Protein AF-A0A8J9YSM3-F1 (afdb_monomer)

Organism: Branchiostoma lanceolatum (NCBI:txid7740)

pLDDT: mean 72.9, std 22.89, range [34.34, 95.88]

Mean predicted aligned error: 15.98 Å

InterPro domains:
  IPR029274 Protein of unknown function DUF4615 [PF15393] (49-117)
  IPR029274 Protein of unknown function DUF4615 [PTHR13602] (4-119)

Nearest PDB structures (foldseek):
  5lnk-assembly1_f  TM=2.840E-01  e=9.820E+00  Ovis aries

Secondary structure (DSSP, 8-state):
--------------------------------------S------HHHHHHHHHHHHHHHHHHHHHHS---HHHHHHHHHHHHHHH-TTS-HHHHHHHHHHHHSSHHHHHHHHHHHHHHTTS---

Sequence (125 aa):
MADAGAGGGKSGNKNRRRREKEKKKKLQQGATTSGAQDEDVEEESPVARFERELTWCVDQLEAGLQNMKPDDKQMRDTMKILHTLKSPKASMPKKRQMMWAVFGDYRKKILEEERKSKQGGNSSI

Radius of gyration: 25.71 Å; Cα contacts (8 Å, |Δi|>4): 28; chains: 1; bounding box: 37×106×42 Å

Structure (mmCIF, N/CA/C/O backbone):
data_AF-A0A8J9YSM3-F1
#
_entry.id   AF-A0A8J9YSM3-F1
#
loop_
_atom_site.group_PDB
_atom_site.id
_atom_site.type_symbol
_atom_site.label_atom_id
_atom_site.label_alt_id
_atom_site.label_comp_id
_atom_site.label_asym_id
_atom_site.label_entity_id
_atom_site.label_seq_id
_atom_site.pdbx_PDB_ins_code
_atom_site.Cartn_x
_atom_site.Cartn_y
_atom_site.Cartn_z
_atom_site.occupancy
_atom_site.B_iso_or_equiv
_atom_site.auth_seq_id
_atom_site.auth_comp_id
_atom_site.auth_asym_id
_atom_site.auth_atom_id
_atom_site.pdbx_PDB_model_num
ATOM 1 N N . MET A 1 1 ? -24.430 -70.426 13.041 1.00 37.91 1 MET A N 1
ATOM 2 C CA . MET A 1 1 ? -23.151 -70.711 12.354 1.00 37.91 1 MET A CA 1
ATOM 3 C C . MET A 1 1 ? -22.760 -69.408 11.662 1.00 37.91 1 MET A C 1
ATOM 5 O O . MET A 1 1 ? -23.412 -69.057 10.697 1.00 37.91 1 MET A O 1
ATOM 9 N N . ALA A 1 2 ? -22.111 -68.465 12.346 1.00 46.62 2 ALA A N 1
ATOM 10 C CA . ALA A 1 2 ? -20.670 -68.390 12.622 1.00 46.62 2 ALA A CA 1
ATOM 11 C C . ALA A 1 2 ? -19.838 -68.271 11.333 1.00 46.62 2 ALA A C 1
ATOM 13 O O . ALA A 1 2 ? -19.549 -69.290 10.721 1.00 46.62 2 ALA A O 1
ATOM 14 N N . ASP A 1 3 ? -19.448 -67.046 10.971 1.00 42.88 3 ASP A N 1
ATOM 15 C CA . ASP A 1 3 ? -18.086 -66.763 10.509 1.00 42.88 3 ASP A CA 1
ATOM 16 C C . ASP A 1 3 ? -17.712 -65.300 10.799 1.00 42.88 3 ASP A C 1
ATOM 18 O O . ASP A 1 3 ? -18.538 -64.389 10.703 1.00 42.88 3 ASP A O 1
ATOM 22 N N . ALA A 1 4 ? -16.476 -65.123 11.250 1.00 47.31 4 ALA A N 1
ATOM 23 C CA . ALA A 1 4 ? -15.889 -63.911 11.789 1.00 47.31 4 ALA A CA 1
ATOM 24 C C . ALA A 1 4 ? -14.871 -63.333 10.798 1.00 47.31 4 ALA A C 1
ATOM 26 O O . ALA A 1 4 ? -14.100 -64.068 10.197 1.00 47.31 4 ALA A O 1
ATOM 27 N N . GLY A 1 5 ? -14.780 -62.005 10.704 1.00 41.50 5 GLY A N 1
ATOM 28 C CA . GLY A 1 5 ? -13.745 -61.341 9.909 1.00 41.50 5 GLY A CA 1
ATOM 29 C C . GLY A 1 5 ? -13.381 -59.974 10.471 1.00 41.50 5 GLY A C 1
ATOM 30 O O . GLY A 1 5 ? -13.960 -58.963 10.088 1.00 41.50 5 GLY A O 1
ATOM 31 N N . ALA A 1 6 ? -12.426 -59.951 11.401 1.00 47.03 6 ALA A N 1
ATOM 32 C CA . ALA A 1 6 ? -11.780 -58.745 11.907 1.00 47.03 6 ALA A CA 1
ATOM 33 C C . ALA A 1 6 ? -10.774 -58.175 10.888 1.00 47.03 6 ALA A C 1
ATOM 35 O O . ALA A 1 6 ? -10.077 -58.925 10.211 1.00 47.03 6 ALA A O 1
ATOM 36 N N . GLY A 1 7 ? -10.631 -56.848 10.843 1.00 39.84 7 GLY A N 1
ATOM 37 C CA . GLY A 1 7 ? -9.596 -56.178 10.053 1.00 39.84 7 GLY A CA 1
ATOM 38 C C . GLY A 1 7 ? -9.522 -54.680 10.337 1.00 39.84 7 GLY A C 1
ATOM 39 O O . GLY A 1 7 ? -10.133 -53.877 9.640 1.00 39.84 7 GLY A O 1
ATOM 40 N N . GLY A 1 8 ? -8.786 -54.300 11.384 1.00 34.34 8 GLY A N 1
ATOM 41 C CA . GLY A 1 8 ? -8.423 -52.910 11.661 1.00 34.34 8 GLY A CA 1
ATOM 42 C C . GLY A 1 8 ? -7.336 -52.402 10.706 1.00 34.34 8 GLY A C 1
ATOM 43 O O . GLY A 1 8 ? -6.424 -53.138 10.343 1.00 34.34 8 GLY A O 1
ATOM 44 N N . GLY A 1 9 ? -7.405 -51.123 10.332 1.00 37.62 9 GLY A N 1
ATOM 45 C CA . GLY A 1 9 ? -6.437 -50.488 9.436 1.00 37.62 9 GLY A CA 1
ATOM 46 C C . GLY A 1 9 ? -6.459 -48.967 9.554 1.00 37.62 9 GLY A C 1
ATOM 47 O O . GLY A 1 9 ? -7.136 -48.264 8.814 1.00 37.62 9 GLY A O 1
ATOM 48 N N .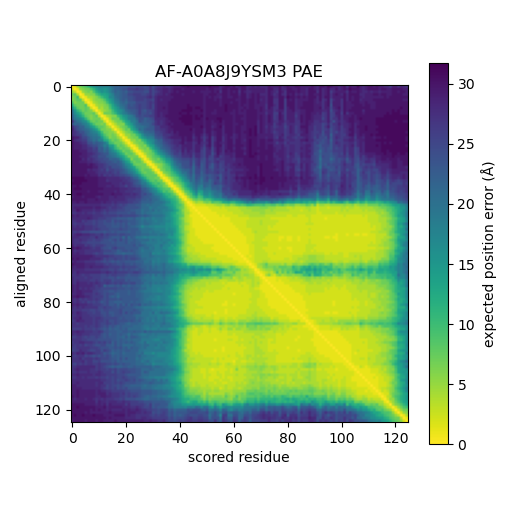 LYS A 1 10 ? -5.715 -48.468 10.536 1.00 37.78 10 LYS A N 1
ATOM 49 C CA . LYS A 1 10 ? -5.499 -47.066 10.907 1.00 37.78 10 LYS A CA 1
ATOM 50 C C . LYS A 1 10 ? -4.821 -46.298 9.756 1.00 37.78 10 LYS A C 1
ATOM 52 O O . LYS A 1 10 ? -3.642 -46.514 9.505 1.00 37.78 10 LYS A O 1
ATOM 57 N N . SER A 1 11 ? -5.521 -45.371 9.099 1.00 39.97 11 SER A N 1
ATOM 58 C CA . SER A 1 11 ? -4.931 -44.491 8.074 1.00 39.97 11 SER A CA 1
ATOM 59 C C . SER A 1 11 ? -4.769 -43.071 8.607 1.00 39.97 11 SER A C 1
ATOM 61 O O . SER A 1 11 ? -5.648 -42.225 8.473 1.00 39.97 11 SER A O 1
ATOM 63 N N . GLY A 1 12 ? -3.623 -42.806 9.231 1.00 38.81 12 GLY A N 1
ATOM 64 C CA . GLY A 1 12 ? -3.106 -41.450 9.364 1.00 38.81 12 GLY A CA 1
ATOM 65 C C . GLY A 1 12 ? -2.095 -41.207 8.253 1.00 38.81 12 GLY A C 1
ATOM 66 O O . GLY A 1 12 ? -1.070 -41.881 8.235 1.00 38.81 12 GLY A O 1
ATOM 67 N N . ASN A 1 13 ? -2.333 -40.236 7.365 1.00 41.53 13 ASN A N 1
ATOM 68 C CA . ASN A 1 13 ? -1.268 -39.725 6.506 1.00 41.53 13 ASN A CA 1
ATOM 69 C C . ASN A 1 13 ? -1.167 -38.199 6.577 1.00 41.53 13 ASN A C 1
ATOM 71 O O . ASN A 1 13 ? -2.066 -37.446 6.209 1.00 41.53 13 ASN A O 1
ATOM 75 N N . LYS A 1 14 ? -0.018 -37.771 7.096 1.00 47.62 14 LYS A N 1
ATOM 76 C CA . LYS A 1 14 ? 0.453 -36.399 7.245 1.00 47.62 14 LYS A CA 1
ATOM 77 C C . LYS A 1 14 ? 0.949 -35.910 5.881 1.00 47.62 14 LYS A C 1
ATOM 79 O O . LYS A 1 14 ? 2.106 -36.154 5.567 1.00 47.62 14 LYS A O 1
ATOM 84 N N . ASN A 1 15 ? 0.159 -35.163 5.107 1.00 45.91 15 ASN A N 1
ATOM 85 C CA . ASN A 1 15 ? 0.690 -34.476 3.918 1.00 45.91 15 ASN A CA 1
ATOM 86 C C . ASN A 1 15 ? 0.828 -32.970 4.144 1.00 45.91 15 ASN A C 1
ATOM 88 O O . ASN A 1 15 ? 0.079 -32.121 3.672 1.00 45.91 15 ASN A O 1
ATOM 92 N N . ARG A 1 16 ? 1.865 -32.667 4.922 1.00 46.47 16 ARG A N 1
ATOM 93 C CA . ARG A 1 16 ? 2.494 -31.362 5.069 1.00 46.47 16 ARG A CA 1
ATOM 94 C C . ARG A 1 16 ? 3.512 -31.208 3.929 1.00 46.47 16 ARG A C 1
ATOM 96 O O . ARG A 1 16 ? 4.463 -31.973 3.881 1.00 46.47 16 ARG A O 1
ATOM 103 N N . ARG A 1 17 ? 3.377 -30.126 3.146 1.00 50.09 17 ARG A N 1
ATOM 104 C CA . ARG A 1 17 ? 4.428 -29.451 2.342 1.00 50.09 17 ARG A CA 1
ATOM 105 C C . ARG A 1 17 ? 4.952 -30.168 1.081 1.00 50.09 17 ARG A C 1
ATOM 107 O O . ARG A 1 17 ? 5.794 -31.042 1.203 1.00 50.09 17 ARG A O 1
ATOM 114 N N . ARG A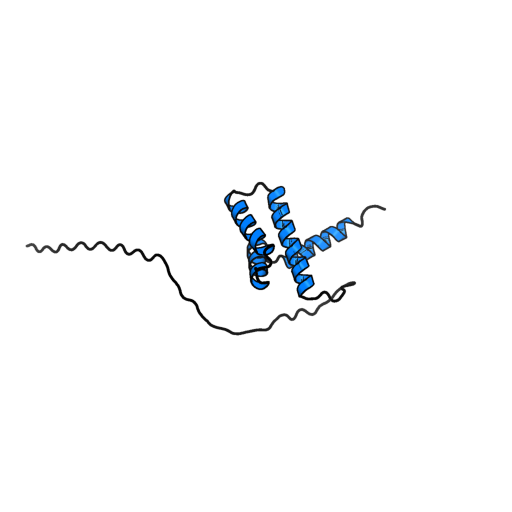 1 18 ? 4.668 -29.596 -0.103 1.00 49.22 18 ARG A N 1
ATOM 115 C CA . ARG A 1 18 ? 5.626 -28.908 -1.020 1.00 49.22 18 ARG A CA 1
ATOM 116 C C . ARG A 1 18 ? 5.193 -28.992 -2.503 1.00 49.22 18 ARG A C 1
ATOM 118 O O . ARG A 1 18 ? 5.240 -30.059 -3.082 1.00 49.22 18 ARG A O 1
ATOM 125 N N . ARG A 1 19 ? 5.017 -27.799 -3.100 1.00 47.50 19 ARG A N 1
ATOM 126 C CA . ARG A 1 19 ? 5.701 -27.312 -4.326 1.00 47.50 19 ARG A CA 1
ATOM 127 C C . ARG A 1 19 ? 5.236 -27.808 -5.714 1.00 47.50 19 ARG A C 1
ATOM 129 O O . ARG A 1 19 ? 5.685 -28.843 -6.162 1.00 47.50 19 ARG A O 1
ATOM 136 N N . GLU A 1 20 ? 4.577 -26.904 -6.446 1.00 49.50 20 GLU A N 1
ATOM 137 C CA . GLU A 1 20 ? 4.619 -26.677 -7.915 1.00 49.50 20 GLU A CA 1
ATOM 138 C C . GLU A 1 20 ? 3.963 -25.289 -8.123 1.00 49.50 20 GLU A C 1
ATOM 140 O O . GLU A 1 20 ? 2.891 -25.059 -7.582 1.00 49.50 20 GLU A O 1
ATOM 145 N N . LYS A 1 21 ? 4.510 -24.203 -8.691 1.00 48.06 21 LYS A N 1
ATOM 146 C CA . LYS A 1 21 ? 5.530 -23.925 -9.717 1.00 48.06 21 LYS A CA 1
ATOM 147 C C . LYS A 1 21 ? 5.223 -24.536 -11.091 1.00 48.06 21 LYS A C 1
ATOM 149 O O . LYS A 1 21 ? 5.851 -25.506 -11.462 1.00 48.06 21 LYS A O 1
ATOM 154 N N . GLU A 1 22 ? 4.342 -23.887 -11.860 1.00 45.22 22 GLU A N 1
ATOM 155 C CA . GLU A 1 22 ? 4.678 -23.144 -13.096 1.00 45.22 22 GLU A CA 1
ATOM 156 C C . GLU A 1 22 ? 3.519 -23.051 -14.120 1.00 45.22 22 GLU A C 1
ATOM 158 O O . GLU A 1 22 ? 2.848 -24.024 -14.425 1.00 45.22 22 GLU A O 1
ATOM 163 N N . LYS A 1 23 ? 3.438 -21.862 -14.745 1.00 43.06 23 LYS A N 1
ATOM 164 C CA . LYS A 1 23 ? 3.107 -21.584 -16.162 1.00 43.06 23 LYS A CA 1
ATOM 165 C C . LYS A 1 23 ? 1.682 -21.787 -16.704 1.00 43.06 23 LYS A C 1
ATOM 167 O O . LYS A 1 23 ? 1.257 -22.896 -16.995 1.00 43.06 23 LYS A O 1
ATOM 172 N N . LYS A 1 24 ? 1.083 -20.647 -17.091 1.00 48.28 24 LYS A N 1
ATOM 173 C CA . LYS A 1 24 ? 0.536 -20.293 -18.435 1.00 48.28 24 LYS A CA 1
ATOM 174 C C . LYS A 1 24 ? -0.046 -18.863 -18.332 1.00 48.28 24 LYS A C 1
ATOM 176 O O . LYS A 1 24 ? -1.007 -18.663 -17.612 1.00 48.28 24 LYS A O 1
ATOM 181 N N . LYS A 1 25 ? 0.680 -17.787 -18.668 1.00 43.56 25 LYS A N 1
ATOM 182 C CA . LYS A 1 25 ? 0.919 -17.135 -19.981 1.00 43.56 25 LYS A CA 1
ATOM 183 C C . LYS A 1 25 ? -0.371 -16.684 -20.708 1.00 43.56 25 LYS A C 1
ATOM 185 O O . LYS A 1 25 ? -1.155 -17.551 -21.073 1.00 43.56 25 LYS A O 1
ATOM 190 N N . LYS A 1 26 ? -0.407 -15.374 -21.067 1.00 38.97 26 LYS A N 1
ATOM 191 C CA . LYS A 1 26 ? -1.190 -14.697 -22.150 1.00 38.97 26 LYS A CA 1
ATOM 192 C C . LYS A 1 26 ? -2.571 -14.157 -21.671 1.00 38.97 26 LYS A C 1
ATOM 194 O O . LYS A 1 26 ? -3.275 -14.914 -21.030 1.00 38.97 26 LYS A O 1
ATOM 199 N N . LEU A 1 27 ? -3.052 -12.912 -21.850 1.00 45.50 27 LEU A N 1
ATOM 200 C CA . LEU A 1 27 ? -2.768 -11.676 -22.623 1.00 45.50 27 LEU A CA 1
ATOM 201 C C . LEU A 1 27 ? -3.129 -10.466 -21.715 1.00 45.50 27 LEU A C 1
ATOM 203 O O . LEU A 1 27 ? -3.992 -10.607 -20.862 1.00 45.50 27 LEU A O 1
ATOM 207 N N . GLN A 1 28 ? -2.435 -9.327 -21.658 1.00 45.09 28 GLN A N 1
ATOM 208 C CA . GLN A 1 28 ? -2.349 -8.208 -22.610 1.00 45.09 28 GLN A CA 1
ATOM 209 C C . GLN A 1 28 ? -3.689 -7.656 -23.153 1.00 45.09 28 GLN A C 1
ATOM 211 O O . GLN A 1 28 ? -4.344 -8.300 -23.959 1.00 45.09 28 GLN A O 1
ATOM 216 N N . GLN A 1 29 ? -3.927 -6.386 -22.789 1.00 43.88 29 GLN A N 1
ATOM 217 C CA . GLN A 1 29 ? -4.727 -5.337 -23.446 1.00 43.88 29 GLN A CA 1
ATOM 218 C C . GLN A 1 29 ? -6.181 -5.140 -22.992 1.00 43.88 29 GLN A C 1
ATOM 220 O O . GLN A 1 29 ? -6.998 -6.050 -22.997 1.00 43.88 29 GLN A O 1
ATOM 225 N N . GLY A 1 30 ? -6.469 -3.886 -22.622 1.00 36.44 30 GLY A N 1
ATOM 226 C CA . GLY A 1 30 ? -7.809 -3.392 -22.316 1.00 36.44 30 GLY A CA 1
ATOM 227 C C . GLY A 1 30 ? -7.849 -2.221 -21.330 1.00 36.44 30 GLY A C 1
ATOM 228 O O . GLY A 1 30 ? -8.702 -2.217 -20.455 1.00 36.44 30 GLY A O 1
ATOM 229 N N . ALA A 1 31 ? -6.927 -1.254 -21.410 1.00 41.00 31 ALA A N 1
ATOM 230 C CA . ALA A 1 31 ? -7.058 0.016 -20.690 1.00 41.00 31 ALA A CA 1
ATOM 231 C C . ALA A 1 31 ? -7.311 1.133 -21.707 1.00 41.00 31 ALA A C 1
ATOM 233 O O . ALA A 1 31 ? -6.422 1.909 -22.041 1.00 41.00 31 ALA A O 1
ATOM 234 N N . THR A 1 32 ? -8.530 1.158 -22.239 1.00 44.66 32 THR A N 1
ATOM 235 C CA . THR A 1 32 ? -9.094 2.310 -22.941 1.00 44.66 32 THR A CA 1
ATOM 236 C C . THR A 1 32 ? -10.068 2.985 -21.988 1.00 44.66 32 THR A C 1
ATOM 238 O O . THR A 1 32 ? -11.184 2.509 -21.797 1.00 44.66 32 THR A O 1
ATOM 241 N N . THR A 1 33 ? -9.653 4.091 -21.383 1.00 45.28 33 THR A N 1
ATOM 242 C CA . THR A 1 33 ? -10.595 5.069 -20.834 1.00 45.28 33 THR A CA 1
ATOM 243 C C . THR A 1 33 ? -10.144 6.441 -21.312 1.00 45.28 33 THR A C 1
ATOM 245 O O . THR A 1 33 ? -9.377 7.134 -20.647 1.00 45.28 33 THR A O 1
ATOM 248 N N . SER A 1 34 ? -10.568 6.784 -22.524 1.00 52.97 34 SER A N 1
ATOM 249 C CA . SER A 1 34 ? -10.651 8.168 -22.983 1.00 52.97 34 SER A CA 1
ATOM 250 C C . SER A 1 34 ? -11.932 8.785 -22.412 1.00 52.97 34 SER A C 1
ATOM 252 O O . SER A 1 34 ? -12.970 8.126 -22.414 1.00 52.97 34 SER A O 1
ATOM 254 N N . GLY A 1 35 ? -11.849 10.033 -21.947 1.00 40.84 35 GLY A N 1
ATOM 255 C CA . GLY A 1 35 ? -12.970 10.830 -21.428 1.00 40.84 35 GLY A CA 1
ATOM 256 C C . GLY A 1 35 ? -12.610 11.466 -20.081 1.00 40.84 35 GLY A C 1
ATOM 257 O O . GLY A 1 35 ? -12.875 10.871 -19.047 1.00 40.84 35 GLY A O 1
ATOM 258 N N . ALA A 1 36 ? -11.750 12.487 -20.063 1.00 47.22 36 ALA A N 1
ATOM 259 C CA . ALA A 1 36 ? -12.094 13.912 -20.196 1.00 47.22 36 ALA A CA 1
ATOM 260 C C . ALA A 1 36 ? -12.641 14.513 -18.886 1.00 47.22 36 ALA A C 1
ATOM 262 O O . ALA A 1 36 ? -13.800 14.286 -18.557 1.00 47.22 36 ALA A O 1
ATOM 263 N N . GLN A 1 37 ? -11.805 15.284 -18.176 1.00 44.47 37 GLN A N 1
ATOM 264 C CA . GLN A 1 37 ? -11.973 16.731 -17.934 1.00 44.47 37 GLN A CA 1
ATOM 265 C C . GLN A 1 37 ? -10.967 17.256 -16.883 1.00 44.47 37 GLN A C 1
ATOM 267 O O . GLN A 1 37 ? -10.769 16.629 -15.846 1.00 44.47 37 GLN A O 1
ATOM 272 N N . ASP A 1 38 ? -10.415 18.429 -17.210 1.00 41.94 38 ASP A N 1
ATOM 273 C CA . ASP A 1 38 ? -9.903 19.512 -16.353 1.00 41.94 38 ASP A CA 1
ATOM 274 C C . ASP A 1 38 ? -8.502 19.467 -15.690 1.00 41.94 38 ASP A C 1
ATOM 276 O O . ASP A 1 38 ? -8.253 18.744 -14.728 1.00 41.94 38 ASP A O 1
ATOM 280 N N . GLU A 1 39 ? -7.671 20.397 -16.192 1.00 49.66 39 GLU A N 1
ATOM 281 C CA . GLU A 1 39 ? -6.667 21.247 -15.521 1.00 49.66 39 GLU A CA 1
ATOM 282 C C . GLU A 1 39 ? -5.340 20.622 -15.030 1.00 49.66 39 GLU A C 1
ATOM 284 O O . GLU A 1 39 ? -5.268 19.913 -14.028 1.00 49.66 39 GLU A O 1
ATOM 289 N N . ASP A 1 40 ? -4.264 21.012 -15.726 1.00 43.56 40 ASP A N 1
ATOM 290 C CA . ASP A 1 40 ? -2.863 21.086 -15.271 1.00 43.56 40 ASP A CA 1
ATOM 291 C C . ASP A 1 40 ? -2.209 19.793 -14.750 1.00 43.56 40 ASP A C 1
ATOM 293 O O . ASP A 1 40 ? -1.693 19.717 -13.636 1.00 43.56 40 ASP A O 1
ATOM 297 N N . VAL A 1 41 ? -2.188 18.742 -15.574 1.00 50.69 41 VAL A N 1
ATOM 298 C CA . VAL A 1 41 ? -1.348 17.567 -15.301 1.00 50.69 41 VAL A CA 1
ATOM 299 C C . VAL A 1 41 ? -0.138 17.619 -16.218 1.00 50.69 41 VAL A C 1
ATOM 301 O O . VAL A 1 41 ? -0.155 17.087 -17.328 1.00 50.69 41 VAL A O 1
ATOM 304 N N . GLU A 1 42 ? 0.917 18.268 -15.722 1.00 55.19 42 GLU A N 1
ATOM 305 C CA . GLU A 1 42 ? 2.300 17.983 -16.107 1.00 55.19 42 GLU A CA 1
ATOM 306 C C . GLU A 1 42 ? 2.434 16.469 -16.314 1.00 55.19 42 GLU A C 1
ATOM 308 O O . GLU A 1 42 ? 1.986 15.704 -15.459 1.00 55.19 42 GLU A O 1
ATOM 313 N N . GLU A 1 43 ? 2.927 16.041 -17.482 1.00 59.69 43 GLU A N 1
ATOM 314 C CA . GLU A 1 43 ? 2.929 14.649 -17.949 1.00 59.69 43 GLU A CA 1
ATOM 315 C C . GLU A 1 43 ? 3.699 13.746 -16.970 1.00 59.69 43 GLU A C 1
ATOM 317 O O . GLU A 1 43 ? 4.882 13.444 -17.133 1.00 59.69 43 GLU A O 1
ATOM 322 N N . GLU A 1 44 ? 3.033 13.350 -15.884 1.00 75.25 44 GLU A N 1
ATOM 323 C CA . GLU A 1 44 ? 3.686 12.670 -14.785 1.00 75.25 44 GLU A CA 1
ATOM 324 C C . GLU A 1 44 ? 4.021 11.259 -15.250 1.00 75.25 44 GLU A C 1
ATOM 326 O O . GLU A 1 44 ? 3.143 10.470 -15.632 1.00 75.25 44 GLU A O 1
ATOM 331 N N . SER A 1 45 ? 5.316 10.937 -15.213 1.00 89.12 45 SER A N 1
ATOM 332 C CA . SER A 1 45 ? 5.784 9.623 -15.629 1.00 89.12 45 SER A CA 1
ATOM 333 C C . SER A 1 45 ? 5.021 8.519 -14.876 1.00 89.12 45 SER A C 1
ATOM 335 O O . SER A 1 45 ? 4.677 8.675 -13.698 1.00 89.12 45 SER A O 1
ATOM 337 N N . PRO A 1 46 ? 4.793 7.344 -15.493 1.00 88.44 46 PRO A N 1
ATOM 338 C CA . PRO A 1 46 ? 4.134 6.224 -14.817 1.00 88.44 46 PRO A CA 1
ATOM 339 C C . PRO A 1 46 ? 4.811 5.805 -13.502 1.00 88.44 46 PRO A C 1
ATOM 3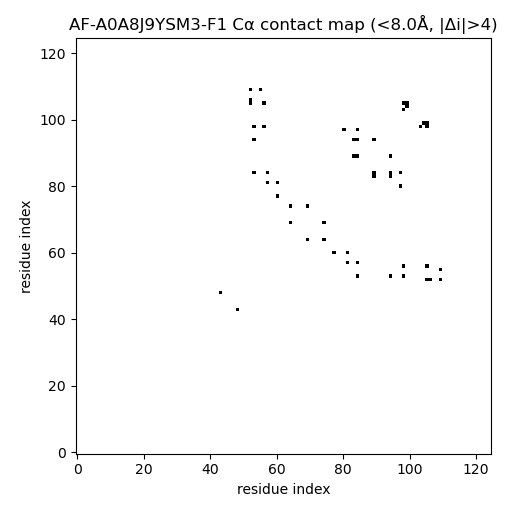41 O O . PRO A 1 46 ? 4.174 5.182 -12.650 1.00 88.44 46 PRO A O 1
ATOM 344 N N . VAL A 1 47 ? 6.102 6.121 -13.357 1.00 89.50 47 VAL A N 1
ATOM 345 C CA . VAL A 1 47 ? 6.891 5.893 -12.144 1.00 89.50 47 VAL A CA 1
ATOM 346 C C . VAL A 1 47 ? 6.512 6.899 -11.064 1.00 89.50 47 VAL A C 1
ATOM 348 O O . VAL A 1 47 ? 6.133 6.472 -9.979 1.00 89.50 47 VAL A O 1
ATOM 351 N N . ALA A 1 48 ? 6.513 8.195 -11.375 1.00 91.25 48 ALA A N 1
ATOM 352 C CA . ALA A 1 48 ? 6.135 9.245 -10.430 1.00 91.25 48 ALA A CA 1
ATOM 353 C C . ALA A 1 48 ? 4.680 9.082 -9.943 1.00 91.25 48 ALA A C 1
ATOM 355 O O . ALA A 1 48 ? 4.429 9.114 -8.738 1.00 91.25 48 ALA A O 1
ATOM 356 N N . ARG A 1 49 ? 3.749 8.720 -10.842 1.00 90.81 49 ARG A N 1
ATOM 357 C CA . ARG A 1 49 ? 2.364 8.362 -10.464 1.00 90.81 49 ARG A CA 1
ATOM 358 C C . ARG A 1 49 ? 2.323 7.229 -9.454 1.00 90.81 49 ARG A C 1
ATOM 360 O O . ARG A 1 49 ? 1.576 7.273 -8.481 1.00 90.81 49 ARG A O 1
ATOM 367 N N . PHE A 1 50 ? 3.120 6.188 -9.682 1.00 92.88 50 PHE A N 1
ATOM 368 C CA . PHE A 1 50 ? 3.185 5.071 -8.751 1.00 92.88 50 PHE A CA 1
ATOM 369 C C . PHE A 1 50 ? 3.814 5.462 -7.412 1.00 92.88 50 PHE A C 1
ATOM 371 O O . PHE A 1 50 ? 3.362 4.975 -6.38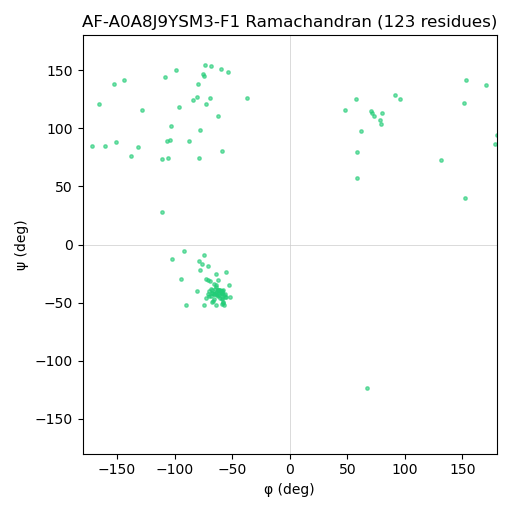1 1.00 92.88 50 PHE A O 1
ATOM 378 N N . GLU A 1 51 ? 4.846 6.300 -7.407 1.00 93.38 51 GLU A N 1
ATOM 379 C CA . GLU A 1 51 ? 5.469 6.777 -6.171 1.00 93.38 51 GLU A CA 1
ATOM 380 C C . GLU A 1 51 ? 4.485 7.599 -5.340 1.00 93.38 51 GLU A C 1
ATOM 382 O O . GLU A 1 51 ? 4.348 7.338 -4.147 1.00 93.38 51 GLU A O 1
ATOM 387 N N . ARG A 1 52 ? 3.709 8.486 -5.973 1.00 93.25 52 ARG A N 1
ATOM 388 C CA . ARG A 1 52 ? 2.611 9.211 -5.321 1.00 93.25 52 ARG A CA 1
ATOM 389 C C . ARG A 1 52 ? 1.577 8.255 -4.717 1.00 93.25 52 ARG A C 1
ATOM 391 O O . ARG A 1 52 ? 1.250 8.358 -3.537 1.00 93.25 52 ARG A O 1
ATOM 398 N N . GLU A 1 53 ? 1.109 7.282 -5.508 1.00 93.94 53 GLU A N 1
ATOM 399 C CA . GLU A 1 53 ? 0.190 6.230 -5.048 1.00 93.94 53 GLU A CA 1
ATOM 400 C C . GLU A 1 53 ? 0.761 5.450 -3.843 1.00 93.94 53 GLU A C 1
ATOM 402 O O . GLU A 1 53 ? 0.035 5.123 -2.899 1.00 93.94 53 GLU A O 1
ATOM 407 N N . LEU A 1 54 ? 2.056 5.118 -3.892 1.00 95.06 54 LEU A N 1
ATOM 408 C CA . LEU A 1 54 ? 2.767 4.361 -2.865 1.00 95.06 54 LEU A CA 1
ATOM 409 C C . LEU A 1 54 ? 2.871 5.152 -1.564 1.00 95.06 54 LEU A C 1
ATOM 411 O O . LEU A 1 54 ? 2.564 4.591 -0.512 1.00 95.06 54 LEU A O 1
ATOM 415 N N . THR A 1 55 ? 3.289 6.415 -1.641 1.00 95.50 55 THR A N 1
ATOM 416 C CA . THR A 1 55 ? 3.408 7.315 -0.488 1.00 95.50 55 THR A CA 1
ATOM 417 C C . THR A 1 55 ? 2.067 7.452 0.212 1.00 95.50 55 THR A C 1
ATOM 419 O O . THR A 1 55 ? 1.979 7.150 1.397 1.00 95.50 55 THR A O 1
ATOM 422 N N . TRP A 1 56 ? 0.994 7.723 -0.537 1.00 94.75 56 TRP A N 1
ATOM 423 C CA . TRP A 1 56 ? -0.348 7.809 0.038 1.00 94.75 56 TRP A CA 1
ATOM 424 C C . TRP A 1 56 ? -0.760 6.524 0.774 1.00 94.75 56 TRP A C 1
ATOM 426 O O . TRP A 1 56 ? -1.281 6.561 1.886 1.00 94.75 56 TRP A O 1
ATOM 436 N N . CYS A 1 57 ? -0.486 5.353 0.188 1.00 95.50 57 CYS A N 1
ATOM 437 C CA . CYS A 1 57 ? -0.799 4.082 0.845 1.00 95.50 57 CYS A CA 1
ATOM 438 C C . CYS A 1 57 ? 0.030 3.848 2.117 1.00 95.50 57 CYS A C 1
ATOM 440 O O . CYS A 1 57 ? -0.458 3.202 3.044 1.00 95.50 57 CYS A O 1
ATOM 442 N N . VAL A 1 58 ? 1.283 4.309 2.157 1.00 95.81 58 VAL A N 1
ATOM 443 C CA . VAL A 1 58 ? 2.135 4.227 3.352 1.00 95.81 58 VAL A CA 1
ATOM 444 C C . VAL A 1 58 ? 1.590 5.139 4.442 1.00 95.81 58 VAL A C 1
ATOM 446 O O . VAL A 1 58 ? 1.359 4.657 5.55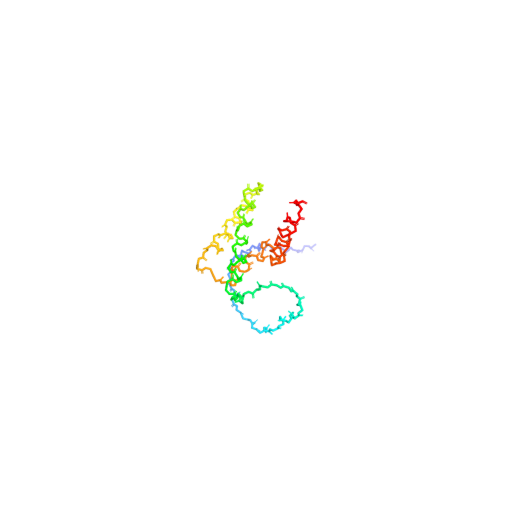2 1.00 95.81 58 VAL A O 1
ATOM 449 N N . ASP A 1 59 ? 1.300 6.393 4.105 1.00 94.62 59 ASP A N 1
ATOM 450 C CA . ASP A 1 59 ? 0.770 7.382 5.043 1.00 94.62 59 ASP A CA 1
ATOM 451 C C . ASP A 1 59 ? -0.549 6.901 5.650 1.00 94.62 59 ASP A C 1
ATOM 453 O O . ASP A 1 59 ? -0.727 6.950 6.866 1.00 94.62 59 ASP A O 1
ATOM 457 N N . GLN A 1 60 ? -1.436 6.309 4.842 1.00 93.81 60 GLN A N 1
ATOM 458 C CA . GLN A 1 60 ? -2.703 5.789 5.356 1.00 93.81 60 GLN A CA 1
ATOM 459 C C . GLN A 1 60 ? -2.566 4.561 6.254 1.00 93.81 60 GLN A C 1
ATOM 461 O O . GLN A 1 60 ? -3.354 4.379 7.187 1.00 93.81 60 GLN A O 1
ATOM 466 N N . LEU A 1 61 ? -1.567 3.710 6.016 1.00 94.25 61 LEU A N 1
ATOM 467 C CA . LEU A 1 61 ? -1.275 2.606 6.929 1.00 94.25 61 LEU A CA 1
ATOM 468 C C . LEU A 1 61 ? -0.724 3.116 8.265 1.00 94.25 61 LEU A C 1
ATOM 470 O O . LEU A 1 61 ? -1.076 2.570 9.310 1.00 94.25 61 LEU A O 1
ATOM 474 N N . GLU A 1 62 ? 0.116 4.148 8.247 1.00 94.12 62 GLU A N 1
ATOM 475 C CA . GLU A 1 62 ? 0.699 4.738 9.456 1.00 94.12 62 GLU A CA 1
ATOM 476 C C . GLU A 1 62 ? -0.326 5.535 10.260 1.00 94.12 62 GLU A C 1
ATOM 478 O O . GLU A 1 62 ? -0.466 5.302 11.463 1.00 94.12 62 GLU A O 1
ATOM 483 N N . ALA A 1 63 ? -1.115 6.379 9.595 1.00 92.88 63 ALA A N 1
ATOM 484 C CA . ALA A 1 63 ? -2.229 7.093 10.206 1.00 92.88 63 ALA A CA 1
ATOM 485 C C . ALA A 1 63 ? -3.254 6.115 10.799 1.00 92.88 63 ALA A C 1
ATOM 487 O O . ALA A 1 63 ? -3.735 6.321 11.911 1.00 92.88 63 ALA A O 1
ATOM 488 N N . GLY A 1 64 ? -3.545 5.003 10.112 1.00 91.44 64 GLY A N 1
ATOM 489 C CA . GLY A 1 64 ? -4.411 3.946 10.635 1.00 91.44 64 GLY A CA 1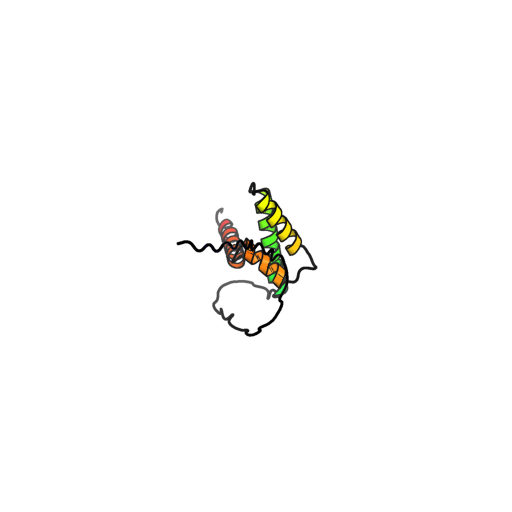
ATOM 490 C C . GLY A 1 64 ? -3.869 3.291 11.910 1.00 91.44 64 GLY A C 1
ATOM 491 O O . GLY A 1 64 ? -4.638 3.027 12.829 1.00 91.44 64 GLY A O 1
ATOM 492 N N . LEU A 1 65 ? -2.555 3.066 12.005 1.00 90.62 65 LEU A N 1
ATOM 493 C CA . LEU A 1 65 ? -1.921 2.524 13.214 1.00 90.62 65 LEU A CA 1
ATOM 494 C C . LEU A 1 65 ? -1.890 3.519 14.382 1.00 90.62 65 LEU A C 1
ATOM 496 O O . LEU A 1 65 ? -1.900 3.093 15.534 1.00 90.62 65 LEU A O 1
ATOM 500 N N . GLN A 1 66 ? -1.810 4.818 14.092 1.00 88.88 66 GLN A N 1
ATOM 501 C CA . GLN A 1 66 ? -1.795 5.875 15.106 1.00 88.88 66 GLN A CA 1
ATOM 502 C C . GLN A 1 66 ? -3.203 6.214 15.612 1.00 88.88 66 GLN A C 1
ATOM 504 O O . GLN A 1 66 ? -3.395 6.421 16.809 1.00 88.88 66 GLN A O 1
ATOM 509 N N . ASN A 1 67 ? -4.188 6.254 14.709 1.00 86.25 67 ASN A N 1
ATOM 510 C CA . ASN A 1 67 ? -5.528 6.769 14.997 1.00 86.25 67 ASN A CA 1
ATOM 511 C C . ASN A 1 67 ? -6.523 5.674 15.405 1.00 86.25 67 ASN A C 1
ATOM 513 O O . ASN A 1 67 ? -7.450 5.945 16.170 1.00 86.25 67 ASN A O 1
ATOM 517 N N . MET A 1 68 ? -6.362 4.440 14.916 1.00 83.25 68 MET A N 1
ATOM 518 C CA . MET A 1 68 ? -7.124 3.287 15.404 1.00 83.25 68 MET A CA 1
ATOM 519 C C . MET A 1 68 ? -6.293 2.497 16.410 1.00 83.25 68 MET A C 1
ATOM 521 O O . MET A 1 68 ? -5.078 2.444 16.300 1.00 83.25 68 MET A O 1
ATOM 525 N N . LYS A 1 69 ? -6.958 1.835 17.365 1.00 82.25 69 LYS A N 1
ATOM 526 C CA . LYS A 1 69 ? -6.375 0.751 18.171 1.00 82.25 69 LYS A CA 1
ATOM 527 C C . LYS A 1 69 ? -6.581 -0.560 17.402 1.00 82.25 69 LYS A C 1
ATOM 529 O O . LYS A 1 69 ? -7.645 -1.162 17.559 1.00 82.25 69 LYS A O 1
ATOM 534 N N . PRO A 1 70 ? -5.655 -0.975 16.518 1.00 82.50 70 PRO A N 1
ATOM 535 C CA . PRO A 1 70 ? -5.839 -2.172 15.714 1.00 82.50 70 PRO A CA 1
ATOM 536 C C . PRO A 1 70 ? -5.655 -3.401 16.607 1.00 82.50 70 PRO A C 1
ATOM 538 O O . PRO A 1 70 ? -4.918 -3.356 17.591 1.00 82.50 70 PRO A O 1
ATOM 541 N N . ASP A 1 71 ? -6.269 -4.522 16.239 1.00 89.56 71 ASP A N 1
ATOM 542 C CA . ASP A 1 71 ? -5.950 -5.801 16.875 1.00 89.56 71 ASP A CA 1
ATOM 543 C C . ASP A 1 71 ? -4.460 -6.148 16.678 1.00 89.56 71 ASP A C 1
ATOM 545 O O . ASP A 1 71 ? -3.854 -5.802 15.656 1.00 89.56 71 ASP A O 1
ATOM 549 N N . ASP A 1 72 ? -3.867 -6.895 17.610 1.00 89.50 72 ASP A N 1
ATOM 550 C CA . ASP A 1 72 ? -2.465 -7.326 17.537 1.00 89.50 72 ASP A CA 1
ATOM 551 C C . ASP A 1 72 ? -2.125 -8.023 16.212 1.00 89.50 72 ASP A C 1
ATOM 553 O O . ASP A 1 72 ? -1.015 -7.899 15.676 1.00 89.50 72 ASP A O 1
ATOM 557 N N . LYS A 1 73 ? -3.074 -8.780 15.649 1.00 90.19 73 LYS A N 1
ATOM 558 C CA . LYS A 1 73 ? -2.903 -9.405 14.339 1.00 90.19 73 LYS A CA 1
ATOM 559 C C . LYS A 1 73 ? -2.882 -8.362 13.226 1.00 90.19 73 LYS A C 1
ATOM 561 O O . LYS A 1 73 ? -2.026 -8.457 12.346 1.00 90.19 73 LYS A O 1
ATOM 566 N N . GLN A 1 74 ? -3.790 -7.390 13.263 1.00 90.62 74 GLN A N 1
ATOM 567 C CA . GLN A 1 74 ? -3.852 -6.316 12.272 1.00 90.62 74 GLN A CA 1
ATOM 568 C C . GLN A 1 74 ? -2.579 -5.476 12.310 1.00 90.62 74 GLN A C 1
ATOM 570 O O . GLN A 1 74 ? -1.979 -5.252 11.264 1.00 90.62 74 GLN A O 1
ATOM 575 N N . MET A 1 75 ? -2.097 -5.117 13.501 1.00 92.12 75 MET A N 1
ATOM 576 C CA . MET A 1 75 ? -0.834 -4.402 13.668 1.00 92.12 75 MET A CA 1
ATOM 577 C C . MET A 1 75 ? 0.332 -5.172 13.035 1.00 92.12 75 MET A C 1
ATOM 579 O O . MET A 1 75 ? 1.059 -4.627 12.202 1.00 92.12 75 MET A O 1
ATOM 583 N N . ARG A 1 76 ? 0.498 -6.461 13.369 1.00 94.12 76 ARG A N 1
ATOM 584 C CA . ARG A 1 76 ? 1.570 -7.291 12.788 1.00 94.12 76 ARG A CA 1
ATOM 585 C C . ARG A 1 76 ? 1.471 -7.400 11.271 1.00 94.12 76 ARG A C 1
ATOM 587 O O . ARG A 1 76 ? 2.500 -7.412 10.596 1.00 94.12 76 ARG A O 1
ATOM 594 N N . ASP A 1 77 ? 0.265 -7.536 10.735 1.00 93.38 77 ASP A N 1
ATOM 595 C CA . ASP A 1 77 ? 0.063 -7.662 9.295 1.00 9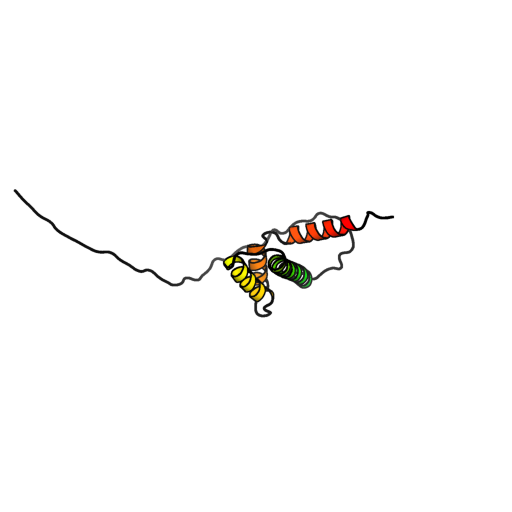3.38 77 ASP A CA 1
ATOM 596 C C . ASP A 1 77 ? 0.354 -6.329 8.583 1.00 93.38 77 ASP A C 1
ATOM 598 O O . ASP A 1 77 ? 1.133 -6.322 7.624 1.00 93.38 77 ASP A O 1
ATOM 602 N N . THR A 1 78 ? -0.127 -5.199 9.111 1.00 94.00 78 THR A N 1
ATOM 603 C CA . THR A 1 78 ? 0.183 -3.851 8.606 1.00 94.00 78 THR A CA 1
ATOM 604 C C . THR A 1 78 ? 1.683 -3.559 8.630 1.00 94.00 78 THR A C 1
ATOM 606 O O . THR A 1 78 ? 2.229 -3.084 7.635 1.00 94.00 78 THR A O 1
ATOM 609 N N . MET A 1 79 ? 2.392 -3.930 9.699 1.00 94.19 79 MET A N 1
ATOM 610 C CA . MET A 1 79 ? 3.848 -3.747 9.781 1.00 94.19 79 MET A CA 1
ATOM 611 C C . MET A 1 79 ? 4.607 -4.535 8.702 1.00 94.19 79 MET A C 1
ATOM 613 O O . MET A 1 79 ? 5.557 -4.020 8.108 1.00 94.19 79 MET A O 1
ATOM 617 N N . LYS A 1 80 ? 4.180 -5.765 8.379 1.00 95.06 80 LYS A N 1
ATOM 618 C CA . LYS A 1 80 ? 4.780 -6.546 7.275 1.00 95.06 80 LYS A CA 1
ATOM 619 C C . LYS A 1 80 ? 4.538 -5.889 5.917 1.00 95.06 80 LYS A C 1
ATOM 621 O O . LYS A 1 80 ? 5.415 -5.919 5.046 1.00 95.06 80 LYS A O 1
ATOM 626 N N . ILE A 1 81 ? 3.346 -5.325 5.725 1.00 95.31 81 ILE A N 1
ATOM 627 C CA . ILE A 1 81 ? 2.995 -4.596 4.506 1.00 95.31 81 ILE A CA 1
ATOM 628 C C . ILE A 1 81 ? 3.882 -3.356 4.378 1.00 95.31 81 ILE A C 1
ATOM 630 O O . ILE A 1 81 ? 4.561 -3.220 3.361 1.00 95.31 81 ILE A O 1
ATOM 634 N N . LEU A 1 82 ? 3.964 -2.525 5.421 1.00 95.75 82 LEU A N 1
ATOM 635 C CA . LEU A 1 82 ? 4.816 -1.333 5.460 1.00 95.75 82 LEU A CA 1
ATOM 636 C C . LEU A 1 82 ? 6.280 -1.666 5.170 1.00 95.75 82 LEU A C 1
ATOM 638 O O . LEU A 1 82 ? 6.902 -1.022 4.326 1.00 95.75 82 LEU A O 1
ATOM 642 N N . HIS A 1 83 ? 6.812 -2.727 5.781 1.00 95.56 83 HIS A N 1
ATOM 643 C CA . HIS A 1 83 ? 8.172 -3.187 5.503 1.00 95.56 83 HIS A CA 1
ATOM 644 C C . HIS A 1 83 ? 8.377 -3.529 4.018 1.00 95.56 83 HIS A C 1
ATOM 646 O O . HIS A 1 83 ? 9.414 -3.214 3.437 1.00 95.56 83 HIS A O 1
ATOM 652 N N . THR A 1 84 ? 7.379 -4.139 3.373 1.00 95.06 84 THR A N 1
ATOM 653 C CA . THR A 1 84 ? 7.434 -4.472 1.941 1.00 95.06 84 THR A CA 1
ATOM 654 C C . THR A 1 84 ? 7.332 -3.226 1.058 1.00 95.06 84 THR A C 1
ATOM 656 O O . THR A 1 84 ? 8.070 -3.117 0.080 1.00 95.06 84 THR A O 1
ATOM 659 N N . LEU A 1 85 ? 6.445 -2.282 1.388 1.00 95.00 85 LEU A N 1
ATOM 660 C CA . LEU A 1 85 ? 6.236 -1.050 0.618 1.00 95.00 85 LEU A CA 1
ATOM 661 C C . LEU A 1 85 ? 7.453 -0.116 0.680 1.00 95.00 85 LEU A C 1
ATOM 663 O O . LEU A 1 85 ? 7.881 0.399 -0.358 1.00 95.00 85 LEU A O 1
ATOM 667 N N . LYS A 1 86 ? 8.063 0.018 1.864 1.00 93.88 86 LYS A N 1
ATOM 668 C CA . LYS A 1 86 ? 9.276 0.821 2.092 1.00 93.88 86 LYS A CA 1
ATOM 669 C C . LYS A 1 86 ? 10.555 0.148 1.594 1.00 93.88 86 LYS A C 1
ATOM 671 O O . LYS A 1 86 ? 11.570 0.812 1.415 1.00 93.88 86 LYS A O 1
ATOM 676 N N . SER A 1 87 ? 10.533 -1.163 1.345 1.00 93.69 87 SER A N 1
ATOM 677 C CA . SER A 1 87 ? 11.715 -1.868 0.856 1.00 93.69 87 SER A CA 1
ATOM 678 C C . SER A 1 87 ? 12.052 -1.452 -0.583 1.00 93.69 87 SER A C 1
ATOM 680 O O . SER A 1 87 ? 11.214 -1.609 -1.479 1.00 93.69 87 SER A O 1
ATOM 682 N N . PRO A 1 88 ? 13.291 -1.006 -0.861 1.00 89.19 88 PRO A N 1
ATOM 683 C CA . PRO A 1 88 ? 13.744 -0.758 -2.230 1.00 89.19 88 PRO A CA 1
ATOM 684 C C . PRO A 1 88 ? 13.943 -2.067 -3.010 1.00 89.19 88 PRO A C 1
ATOM 686 O O . PRO A 1 88 ? 13.957 -2.069 -4.234 1.00 89.19 88 PRO A O 1
ATOM 689 N N . LYS A 1 89 ? 14.064 -3.205 -2.309 1.00 90.19 89 LYS A N 1
ATOM 690 C CA . LYS A 1 89 ? 14.223 -4.532 -2.924 1.00 90.19 89 LYS A CA 1
ATOM 691 C C . LYS A 1 89 ? 12.900 -5.116 -3.434 1.00 90.19 89 LYS A C 1
ATOM 693 O O . LYS A 1 89 ? 12.909 -6.108 -4.160 1.00 90.19 89 LYS A O 1
ATOM 698 N N . ALA A 1 90 ? 11.762 -4.553 -3.027 1.00 91.25 90 ALA A N 1
ATOM 699 C CA . ALA A 1 90 ? 10.455 -5.014 -3.473 1.00 91.25 90 ALA A CA 1
ATOM 700 C C . ALA A 1 90 ? 10.133 -4.439 -4.858 1.00 91.25 90 ALA A C 1
ATOM 702 O O . ALA A 1 90 ? 10.153 -3.228 -5.061 1.00 91.25 90 ALA A O 1
ATOM 703 N N . SER A 1 91 ? 9.790 -5.309 -5.807 1.00 94.50 91 SER A N 1
ATOM 704 C CA . SER A 1 91 ? 9.411 -4.887 -7.155 1.00 94.50 91 SER A CA 1
ATOM 705 C C . SER A 1 91 ? 8.070 -4.141 -7.173 1.00 94.50 91 SER A C 1
ATOM 707 O O . SER A 1 91 ? 7.184 -4.390 -6.351 1.00 94.50 91 SER A O 1
ATOM 709 N N . MET A 1 92 ? 7.886 -3.262 -8.162 1.00 93.00 92 MET A N 1
ATOM 710 C CA . MET A 1 92 ? 6.660 -2.467 -8.341 1.00 93.00 92 MET A CA 1
ATOM 711 C C . MET A 1 92 ? 5.375 -3.318 -8.336 1.00 93.00 92 MET A C 1
ATOM 713 O O . MET A 1 92 ? 4.443 -2.970 -7.610 1.00 93.00 92 MET A O 1
ATOM 717 N N . PRO A 1 93 ? 5.292 -4.469 -9.044 1.00 93.94 93 PRO A N 1
ATOM 718 C CA . PRO A 1 93 ? 4.087 -5.301 -9.018 1.00 93.94 93 PRO A CA 1
ATOM 719 C C . PRO A 1 93 ? 3.795 -5.871 -7.629 1.00 93.94 93 PRO A C 1
ATOM 721 O O . PRO A 1 93 ? 2.635 -5.976 -7.236 1.00 93.94 93 PRO A O 1
ATOM 724 N N . LYS A 1 94 ? 4.843 -6.208 -6.863 1.00 95.31 94 LYS A N 1
ATOM 725 C CA . LYS A 1 94 ? 4.702 -6.726 -5.501 1.00 95.31 94 LYS A CA 1
ATOM 726 C C . LYS A 1 94 ? 4.117 -5.661 -4.581 1.00 95.31 94 LYS A C 1
ATOM 728 O O . LYS A 1 94 ? 3.171 -5.956 -3.859 1.00 95.31 94 LYS A O 1
ATOM 733 N N . LYS A 1 95 ? 4.640 -4.433 -4.636 1.00 95.31 95 LYS A N 1
ATOM 734 C CA . LYS A 1 95 ? 4.108 -3.297 -3.869 1.00 95.31 95 LYS A CA 1
ATOM 735 C C . LYS A 1 95 ? 2.642 -3.031 -4.226 1.00 95.31 95 LYS A C 1
ATOM 737 O O . LYS A 1 95 ? 1.797 -2.999 -3.338 1.00 95.31 95 LYS A O 1
ATOM 742 N N . ARG A 1 96 ? 2.327 -2.998 -5.525 1.00 95.44 96 ARG A N 1
ATOM 743 C CA . ARG A 1 96 ? 0.962 -2.808 -6.041 1.00 95.44 96 ARG A CA 1
ATOM 744 C C . ARG A 1 96 ? -0.011 -3.890 -5.549 1.00 95.44 96 ARG A C 1
ATOM 746 O O . ARG A 1 96 ? -1.132 -3.580 -5.159 1.00 95.44 96 ARG A O 1
ATOM 753 N N . GLN A 1 97 ? 0.433 -5.148 -5.497 1.00 95.81 97 GLN A N 1
ATOM 754 C CA . GLN A 1 97 ? -0.354 -6.250 -4.937 1.00 95.81 97 GLN A CA 1
ATOM 755 C C . GLN A 1 97 ? -0.668 -6.032 -3.452 1.00 95.81 97 GLN A C 1
ATOM 757 O O . GLN A 1 97 ? -1.796 -6.278 -3.032 1.00 95.81 97 GLN A O 1
ATOM 762 N N . MET A 1 98 ? 0.308 -5.584 -2.656 1.00 95.88 98 MET A N 1
ATOM 763 C CA . MET A 1 98 ? 0.080 -5.319 -1.233 1.00 95.88 98 MET A CA 1
ATOM 764 C C . MET A 1 98 ? -0.893 -4.152 -1.032 1.00 95.88 98 MET A C 1
ATOM 766 O O . MET A 1 98 ? -1.802 -4.263 -0.217 1.00 95.88 98 MET A O 1
ATOM 770 N N . MET A 1 99 ? -0.746 -3.074 -1.809 1.00 95.19 99 MET A N 1
ATOM 771 C CA . MET A 1 99 ? -1.662 -1.926 -1.777 1.00 95.19 99 MET A CA 1
ATOM 772 C C . MET A 1 99 ? -3.099 -2.360 -2.097 1.00 95.19 99 MET A C 1
ATOM 774 O O . MET A 1 99 ? -4.019 -2.032 -1.352 1.00 95.19 99 MET A O 1
ATOM 778 N N . TRP A 1 100 ? -3.289 -3.170 -3.145 1.00 94.62 100 TRP A N 1
ATOM 779 C CA . TRP A 1 100 ? -4.605 -3.707 -3.504 1.00 94.62 100 TRP A CA 1
ATOM 780 C C . TRP A 1 100 ? -5.182 -4.637 -2.431 1.00 94.62 100 TRP A C 1
ATOM 782 O O . TRP A 1 100 ? -6.361 -4.543 -2.108 1.00 94.62 100 TRP A 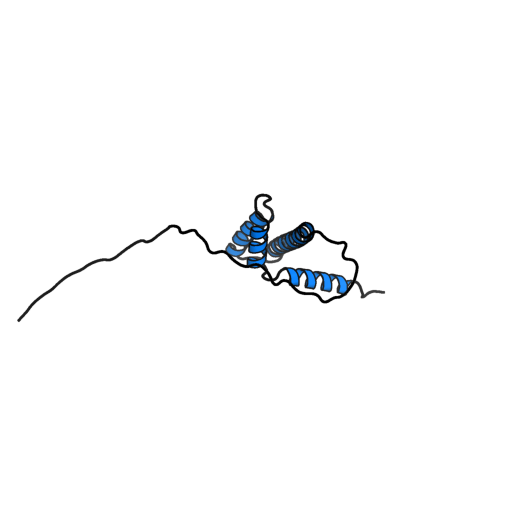O 1
ATOM 792 N N . ALA A 1 101 ? -4.359 -5.503 -1.833 1.00 93.81 101 ALA A N 1
ATOM 793 C CA . ALA A 1 101 ? -4.811 -6.424 -0.791 1.00 93.81 101 ALA A CA 1
ATOM 794 C C . ALA A 1 101 ? -5.337 -5.707 0.465 1.00 93.81 101 ALA A C 1
ATOM 796 O O . ALA A 1 101 ? -6.205 -6.241 1.148 1.00 93.81 101 ALA A O 1
ATOM 797 N N . VAL A 1 102 ? -4.808 -4.519 0.772 1.00 91.62 102 VAL A N 1
ATOM 798 C CA . VAL A 1 102 ? -5.212 -3.728 1.944 1.00 91.62 102 VAL A CA 1
ATOM 799 C C . VAL A 1 102 ? -6.359 -2.784 1.618 1.00 91.62 102 VAL A C 1
ATOM 801 O O . VAL A 1 102 ? -7.363 -2.745 2.323 1.00 91.62 102 VAL A O 1
ATOM 804 N N . PHE A 1 103 ? -6.203 -1.989 0.562 1.00 92.06 103 PHE A N 1
ATOM 805 C CA . PHE A 1 103 ? -7.089 -0.863 0.289 1.00 92.06 103 PHE A CA 1
ATOM 806 C C . PHE A 1 103 ? -8.118 -1.151 -0.802 1.00 92.06 103 PHE A C 1
ATOM 808 O O . PHE A 1 103 ? -9.059 -0.365 -0.944 1.00 92.06 103 PHE A O 1
ATOM 815 N N . GLY A 1 104 ? -7.958 -2.242 -1.554 1.00 94.19 104 GLY A N 1
ATOM 816 C CA . GLY A 1 104 ? -8.712 -2.508 -2.771 1.00 94.19 104 GLY A CA 1
ATOM 817 C C . GLY A 1 104 ? -8.338 -1.508 -3.863 1.00 94.19 104 GLY A C 1
ATOM 818 O O . GLY A 1 104 ? -7.170 -1.366 -4.229 1.00 94.19 104 GLY A O 1
ATOM 819 N N . ASP A 1 105 ? -9.336 -0.797 -4.379 1.00 92.75 105 ASP A N 1
ATOM 820 C CA . ASP A 1 105 ? -9.150 0.260 -5.376 1.00 92.75 105 ASP A CA 1
ATOM 821 C C . ASP A 1 105 ? -8.669 1.565 -4.714 1.00 92.75 105 ASP A C 1
ATOM 823 O O . ASP A 1 105 ? -9.421 2.519 -4.510 1.00 92.75 105 ASP A O 1
ATOM 827 N N . TYR A 1 106 ? -7.393 1.582 -4.326 1.00 93.50 106 TYR A N 1
ATOM 828 C CA . TYR A 1 106 ? -6.766 2.719 -3.648 1.00 93.50 106 TYR A CA 1
ATOM 829 C C . TYR A 1 106 ? -6.716 3.985 -4.518 1.00 93.50 106 TYR A C 1
ATOM 831 O O . TYR A 1 106 ? -6.732 5.089 -3.988 1.00 93.50 106 TYR A O 1
ATOM 839 N N . ARG A 1 107 ? -6.720 3.852 -5.850 1.00 92.12 107 ARG A N 1
ATOM 840 C CA . ARG A 1 107 ? -6.694 4.999 -6.773 1.00 92.12 107 ARG A CA 1
ATOM 841 C C . ARG A 1 107 ? -7.938 5.863 -6.641 1.00 92.12 107 ARG A C 1
ATOM 843 O O . ARG A 1 107 ? -7.834 7.083 -6.616 1.00 92.12 107 ARG A O 1
ATOM 850 N N . LYS A 1 108 ? -9.109 5.235 -6.508 1.00 91.94 108 LYS A N 1
ATOM 851 C CA . LYS A 1 108 ? -10.361 5.961 -6.259 1.00 91.94 108 LYS A CA 1
ATOM 852 C C . LYS A 1 108 ? -10.348 6.6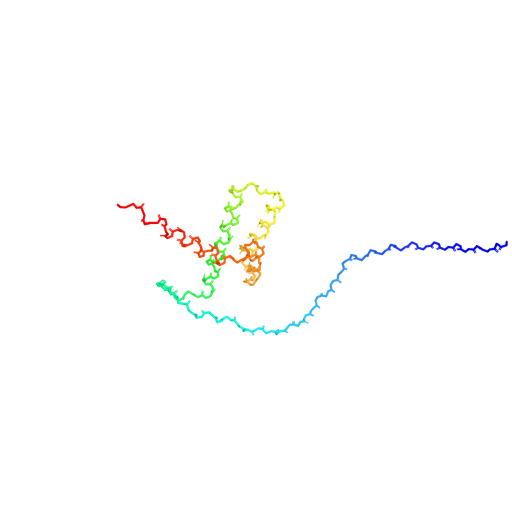83 -4.915 1.00 91.94 108 LYS A C 1
ATOM 854 O O . LYS A 1 108 ? -10.860 7.791 -4.837 1.00 91.94 108 LYS A O 1
ATOM 859 N N . LYS A 1 109 ? -9.743 6.079 -3.887 1.00 90.75 109 LYS A N 1
ATOM 860 C CA . LYS A 1 109 ? -9.628 6.689 -2.553 1.00 90.75 109 LYS A CA 1
ATOM 861 C C . LYS A 1 109 ? -8.751 7.942 -2.568 1.00 90.75 109 LYS A C 1
ATOM 863 O O . LYS A 1 109 ? -9.152 8.941 -1.988 1.00 90.75 109 LYS A O 1
ATOM 868 N N . ILE A 1 110 ? -7.623 7.904 -3.284 1.00 90.62 110 ILE A N 1
ATOM 869 C CA . ILE A 1 110 ? -6.751 9.075 -3.482 1.00 90.62 110 ILE A CA 1
ATOM 870 C C . ILE A 1 110 ? -7.538 10.211 -4.145 1.00 90.62 110 ILE A C 1
ATOM 872 O O . ILE A 1 110 ? -7.603 11.307 -3.602 1.00 90.62 110 ILE A O 1
ATOM 876 N N . LEU A 1 111 ? -8.220 9.927 -5.260 1.00 89.38 111 LEU A N 1
ATOM 877 C CA . LEU A 1 111 ? -9.023 10.928 -5.976 1.00 89.38 111 LEU A CA 1
ATOM 878 C C . LEU A 1 111 ? -10.158 11.501 -5.117 1.00 89.38 111 LEU A C 1
ATOM 880 O O . LEU A 1 111 ? -10.473 12.689 -5.189 1.00 89.38 111 LEU A O 1
ATOM 884 N N . GLU A 1 112 ? -10.808 10.660 -4.312 1.00 88.12 112 GLU A N 1
ATOM 885 C CA . GLU A 1 112 ? -11.859 11.101 -3.401 1.00 88.12 112 GLU A CA 1
ATOM 886 C C . GLU A 1 112 ? -11.314 12.051 -2.329 1.00 88.12 112 GLU A C 1
ATOM 888 O O . GLU A 1 112 ? -11.947 13.071 -2.053 1.00 88.12 112 GLU A O 1
ATOM 893 N N . GLU A 1 113 ? -10.151 11.740 -1.759 1.00 86.06 113 GLU A N 1
ATOM 894 C CA . GLU A 1 113 ? -9.477 12.566 -0.757 1.00 86.06 113 GLU A CA 1
ATOM 895 C C . GLU A 1 113 ? -8.975 13.892 -1.341 1.00 86.06 113 GLU A C 1
ATOM 897 O O . GLU A 1 113 ? -9.182 14.945 -0.733 1.00 86.06 113 GLU A O 1
ATOM 902 N N . GLU A 1 114 ? -8.406 13.871 -2.549 1.00 83.31 114 GLU A N 1
ATOM 903 C CA . GLU A 1 114 ? -8.000 15.076 -3.282 1.00 83.31 114 GLU A CA 1
ATOM 904 C C . GLU A 1 114 ? -9.209 15.977 -3.560 1.00 83.31 114 GLU A C 1
ATOM 906 O O . GLU A 1 114 ? -9.181 17.175 -3.267 1.00 83.31 114 GLU A O 1
ATOM 911 N N . ARG A 1 115 ? -10.321 15.403 -4.037 1.00 83.44 115 ARG A N 1
ATOM 912 C CA . ARG A 1 115 ? -11.576 16.138 -4.258 1.00 83.44 115 ARG A CA 1
ATOM 913 C C . ARG A 1 115 ? -12.106 16.762 -2.967 1.00 83.44 115 ARG A C 1
ATOM 915 O O . ARG A 1 115 ? -12.579 17.896 -2.981 1.00 83.44 115 ARG A O 1
ATOM 922 N N . LYS A 1 116 ? -12.039 16.029 -1.857 1.00 79.12 116 LYS A N 1
ATOM 923 C CA . LYS A 1 116 ? -12.541 16.476 -0.551 1.00 79.12 116 LYS A CA 1
ATOM 924 C C . LYS A 1 116 ? -11.672 17.591 0.032 1.00 79.12 116 LYS A C 1
ATOM 926 O O . LYS A 1 116 ? -12.208 18.583 0.518 1.00 79.12 116 LYS A O 1
ATOM 931 N N . SER A 1 117 ? -10.354 17.475 -0.114 1.00 73.50 117 SER A N 1
ATOM 932 C CA . SER A 1 117 ? -9.389 18.518 0.252 1.00 73.50 117 SER A CA 1
ATOM 933 C C . SER A 1 117 ? -9.599 19.799 -0.561 1.00 73.50 117 SER A C 1
ATOM 935 O O . SER A 1 117 ? -9.560 20.894 -0.007 1.00 73.50 117 SER A O 1
ATOM 937 N N . LYS A 1 118 ? -9.911 19.676 -1.857 1.00 67.62 118 LYS A N 1
ATOM 938 C CA . LYS A 1 118 ? -10.160 20.821 -2.751 1.00 67.62 118 LYS A CA 1
ATOM 939 C C . LYS A 1 118 ? -11.510 21.508 -2.482 1.00 67.62 118 LYS A C 1
ATOM 941 O O . LYS A 1 118 ? -11.626 22.715 -2.655 1.00 67.62 118 LYS A O 1
ATOM 946 N N . GLN A 1 119 ? -12.514 20.772 -1.998 1.00 59.62 119 GLN A N 1
ATOM 947 C CA . GLN A 1 119 ? -13.819 21.331 -1.605 1.00 59.62 119 GLN A CA 1
ATOM 948 C C . GLN A 1 119 ? -13.805 22.031 -0.235 1.00 59.62 119 GLN A C 1
ATOM 950 O O . GLN A 1 119 ? -14.642 22.896 0.008 1.00 59.62 119 GLN A O 1
ATOM 955 N N . GLY A 1 120 ? -12.845 21.716 0.641 1.00 54.47 120 GLY A N 1
ATOM 956 C CA . GLY A 1 120 ? -12.684 22.384 1.940 1.00 54.47 120 GLY A CA 1
ATOM 957 C C . GLY A 1 120 ? -12.088 23.798 1.875 1.00 54.47 120 GLY A C 1
ATOM 958 O O . GLY A 1 120 ? -12.081 24.489 2.888 1.00 54.47 120 GLY A O 1
ATOM 959 N N . GLY A 1 121 ? -11.597 24.236 0.708 1.00 50.59 121 GLY A N 1
ATOM 960 C CA . GLY A 1 121 ? -10.917 25.526 0.526 1.00 50.59 121 GLY A CA 1
ATOM 961 C C . GLY A 1 121 ? -11.804 26.708 0.112 1.00 50.59 121 GLY A C 1
ATOM 962 O O . GLY A 1 121 ? -11.309 27.826 0.066 1.00 50.59 121 GLY A O 1
ATOM 963 N N . ASN A 1 122 ? -13.097 26.498 -0.169 1.00 48.53 122 ASN A N 1
ATOM 964 C CA . ASN A 1 122 ? -13.974 27.523 -0.768 1.00 48.53 122 ASN A CA 1
ATOM 965 C C . ASN A 1 122 ? -15.075 28.070 0.162 1.00 48.53 122 ASN A C 1
ATOM 967 O O . ASN A 1 122 ? -16.121 28.512 -0.306 1.00 48.53 122 ASN A O 1
ATOM 971 N N . SER A 1 123 ? -14.864 28.067 1.480 1.00 49.66 123 SER A N 1
ATOM 972 C CA . SER A 1 123 ? -15.820 28.661 2.423 1.00 49.66 123 SER A CA 1
ATOM 973 C C . SER A 1 123 ? -15.108 29.445 3.519 1.00 49.66 123 SER A C 1
ATOM 975 O O . SER A 1 123 ? -14.985 28.952 4.636 1.00 49.66 123 SER A O 1
ATOM 977 N N . SER A 1 124 ? -14.627 30.647 3.191 1.00 48.28 124 SER A N 1
ATOM 978 C CA . SER A 1 124 ? -14.562 31.823 4.084 1.00 48.28 124 SER A CA 1
ATOM 979 C C . SER A 1 124 ? -13.909 32.995 3.346 1.00 48.28 124 SER A C 1
ATOM 981 O O . SER A 1 124 ? -12.700 33.191 3.446 1.00 48.28 124 SER A O 1
ATOM 983 N N . ILE A 1 125 ? -14.717 33.760 2.614 1.00 46.59 125 ILE A N 1
ATOM 984 C CA . ILE A 1 125 ? -14.566 35.216 2.473 1.00 46.59 125 ILE A CA 1
ATOM 985 C C . ILE A 1 125 ? -15.949 35.807 2.722 1.00 46.59 125 ILE A C 1
ATOM 987 O O . ILE A 1 125 ? -16.915 35.244 2.158 1.00 46.59 125 ILE A O 1
#

Solvent-accessible surface area (backbone atoms only — not comparable to full-atom values): 8526 Å² total; per-residue (Å²): 135,88,89,86,83,87,82,88,80,90,84,85,81,88,86,76,88,84,92,80,90,82,90,83,85,90,80,89,89,85,88,83,82,86,82,90,86,86,83,90,73,72,86,67,49,76,61,58,53,46,50,54,54,48,49,54,54,50,52,51,54,51,50,47,62,72,76,42,91,64,54,74,67,53,48,56,51,51,51,56,49,51,54,45,60,72,33,87,87,48,52,71,69,58,39,52,50,52,50,34,74,74,59,46,70,46,68,61,52,51,54,51,50,52,53,51,58,63,63,70,72,78,82,87,130

Foldseek 3Di:
DDDDDDDDDDDDDDPDDDDDDDDDDDDDDDPDDDDDDDDDDPPQPPVNVLVVLLVVLLVVLVCCVVVDPDPPVSVVLSVVLNCLSPDPPHDSVRNVVSSCVPPNPSVVVVVVVVVVVVVVPPPDD